Protein AF-A0A8I2G0C4-F1 (afdb_monomer_lite)

Structure (mmCIF, N/CA/C/O backbone):
data_AF-A0A8I2G0C4-F1
#
_entry.id   AF-A0A8I2G0C4-F1
#
loop_
_atom_site.group_PDB
_atom_site.id
_atom_site.type_symbol
_atom_site.label_atom_id
_atom_site.label_alt_id
_atom_site.label_comp_id
_atom_site.label_asym_id
_atom_site.label_entity_id
_atom_site.label_seq_id
_atom_site.pdbx_PDB_ins_code
_atom_site.Cartn_x
_atom_site.Cartn_y
_atom_site.Cartn_z
_atom_site.occupancy
_atom_site.B_iso_or_equiv
_atom_site.auth_seq_id
_atom_site.auth_comp_id
_atom_site.auth_asym_id
_atom_site.auth_atom_id
_atom_site.pdbx_PDB_model_num
ATOM 1 N N . MET A 1 1 ? 4.624 -2.773 -31.141 1.00 71.94 1 MET A N 1
ATOM 2 C CA . MET A 1 1 ? 5.670 -1.763 -31.415 1.00 71.94 1 MET A CA 1
ATOM 3 C C . MET A 1 1 ? 6.707 -2.455 -32.277 1.00 71.94 1 MET A C 1
ATOM 5 O O . MET A 1 1 ? 6.992 -3.603 -31.965 1.00 71.94 1 MET A O 1
ATOM 9 N N . ASP A 1 2 ? 7.177 -1.846 -33.364 1.00 86.56 2 ASP A N 1
ATOM 10 C CA . ASP A 1 2 ? 8.116 -2.506 -34.281 1.00 86.56 2 ASP A CA 1
ATOM 11 C C . ASP A 1 2 ? 9.587 -2.170 -33.968 1.00 86.56 2 ASP A C 1
ATOM 13 O O . ASP A 1 2 ? 9.905 -1.149 -33.349 1.00 86.56 2 ASP A O 1
ATOM 17 N N . ASP A 1 3 ? 10.494 -3.033 -34.421 1.00 83.69 3 ASP A N 1
ATOM 18 C CA . ASP A 1 3 ? 11.936 -2.890 -34.194 1.00 83.69 3 ASP A CA 1
ATOM 19 C C . ASP A 1 3 ? 12.545 -1.688 -34.934 1.00 83.69 3 ASP A C 1
ATOM 21 O O . ASP A 1 3 ? 13.625 -1.207 -34.587 1.00 83.69 3 ASP A O 1
ATOM 25 N N . ALA A 1 4 ? 11.897 -1.189 -35.992 1.00 85.88 4 ALA A N 1
ATOM 26 C CA . ALA A 1 4 ? 12.350 0.005 -36.707 1.00 85.88 4 ALA A CA 1
ATOM 27 C C . ALA A 1 4 ? 12.088 1.284 -35.896 1.00 85.88 4 ALA A C 1
ATOM 29 O O . ALA A 1 4 ? 12.858 2.243 -35.982 1.00 85.88 4 ALA A O 1
ATOM 30 N N . PHE A 1 5 ? 11.035 1.292 -35.086 1.00 84.56 5 PHE A N 1
ATOM 31 C CA . PHE A 1 5 ? 10.660 2.373 -34.191 1.00 84.56 5 PHE A CA 1
ATOM 32 C C . PHE A 1 5 ? 11.541 2.385 -32.937 1.00 84.56 5 PHE A C 1
ATOM 34 O O . PHE A 1 5 ? 12.051 3.442 -32.565 1.00 84.56 5 PHE A O 1
ATOM 41 N N . LEU A 1 6 ? 11.822 1.214 -32.3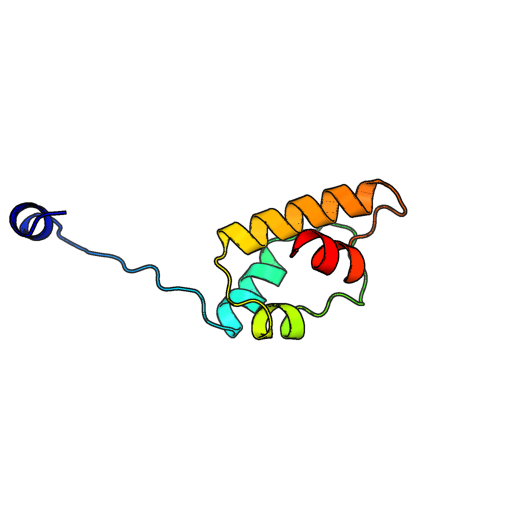49 1.00 86.69 6 LEU A N 1
ATOM 42 C CA . LEU A 1 6 ? 12.701 1.087 -31.175 1.00 86.69 6 LEU A CA 1
ATOM 43 C C . LEU A 1 6 ? 14.125 1.604 -31.434 1.00 86.69 6 LEU A C 1
ATOM 45 O O . LEU A 1 6 ? 14.708 2.248 -30.567 1.00 86.69 6 LEU A O 1
ATOM 49 N N . ARG A 1 7 ? 14.658 1.416 -32.649 1.00 87.94 7 ARG A N 1
ATOM 50 C CA . ARG A 1 7 ? 15.986 1.912 -33.064 1.00 87.94 7 ARG A CA 1
ATOM 51 C C . ARG A 1 7 ? 16.146 3.440 -33.023 1.00 87.94 7 ARG A C 1
ATOM 53 O O . ARG A 1 7 ? 17.272 3.920 -33.093 1.00 87.94 7 ARG A O 1
ATOM 60 N N . ARG A 1 8 ? 15.047 4.202 -32.942 1.00 92.94 8 ARG A N 1
ATOM 61 C CA . ARG A 1 8 ? 15.050 5.67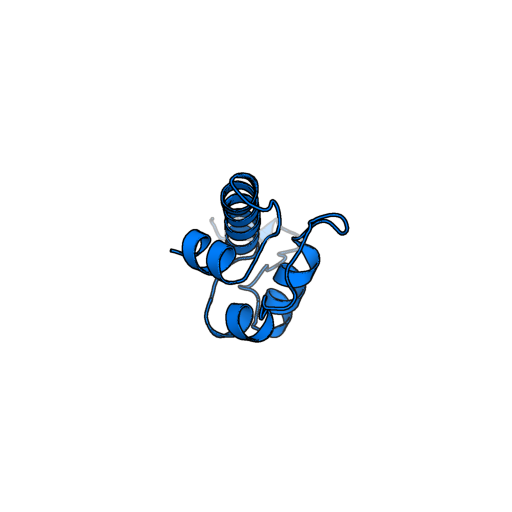7 -32.866 1.00 92.94 8 ARG A CA 1
ATOM 62 C C . ARG A 1 8 ? 14.885 6.213 -31.440 1.00 92.94 8 ARG A C 1
ATOM 64 O O . ARG A 1 8 ? 14.924 7.424 -31.244 1.00 92.94 8 ARG A O 1
ATOM 71 N N . LEU A 1 9 ? 14.691 5.343 -30.450 1.00 90.00 9 LEU A N 1
ATOM 72 C CA . LEU A 1 9 ? 14.617 5.737 -29.047 1.00 90.00 9 LEU A CA 1
ATOM 73 C C . LEU A 1 9 ? 16.022 5.743 -28.445 1.00 90.00 9 LEU A C 1
ATOM 75 O O . LEU A 1 9 ? 16.699 4.721 -28.416 1.00 90.00 9 LEU A O 1
ATOM 79 N N . HIS A 1 10 ? 16.446 6.892 -27.921 1.00 91.56 10 HIS A N 1
ATOM 80 C CA . HIS A 1 10 ? 17.739 7.014 -27.242 1.00 91.56 10 HIS A CA 1
ATOM 81 C C . HIS A 1 10 ? 17.775 6.271 -25.900 1.00 91.56 10 HIS A C 1
ATOM 83 O O . HIS A 1 10 ? 18.836 5.826 -25.473 1.00 91.56 10 HIS A O 1
ATOM 89 N N . PHE A 1 11 ? 16.619 6.134 -25.244 1.00 91.44 11 PHE A N 1
ATOM 90 C CA . PHE A 1 11 ? 16.483 5.458 -23.960 1.00 91.44 11 PHE A CA 1
ATOM 91 C C . PHE A 1 11 ? 15.149 4.725 -23.882 1.00 91.44 11 PHE A C 1
ATOM 93 O O . PHE A 1 11 ? 14.118 5.234 -24.325 1.00 91.44 11 PHE A O 1
ATOM 100 N N . ILE A 1 12 ? 15.172 3.554 -23.253 1.00 89.88 12 ILE A N 1
ATOM 101 C CA . ILE A 1 12 ? 13.984 2.809 -22.851 1.00 89.88 12 ILE A CA 1
ATOM 102 C C . ILE A 1 12 ? 14.050 2.699 -21.332 1.00 89.88 12 ILE A C 1
ATOM 104 O O . ILE A 1 12 ? 15.015 2.166 -20.789 1.00 89.88 12 ILE A O 1
ATOM 108 N N . VAL A 1 13 ? 13.049 3.248 -20.644 1.00 92.12 13 VAL A N 1
ATOM 109 C CA . VAL A 1 13 ? 12.954 3.173 -19.183 1.00 92.12 13 VAL A CA 1
ATOM 110 C C . VAL A 1 13 ? 11.903 2.139 -18.827 1.00 92.12 13 VAL A C 1
ATOM 112 O O . VAL A 1 13 ? 10.719 2.314 -19.116 1.00 92.12 13 VAL A O 1
ATOM 115 N N . GLU A 1 14 ? 12.341 1.060 -18.193 1.00 90.88 14 GLU A N 1
ATOM 116 C CA . GLU A 1 14 ? 11.449 0.005 -17.738 1.00 90.88 14 GLU A CA 1
ATOM 117 C C . GLU A 1 14 ? 10.842 0.348 -16.378 1.00 90.88 14 GLU A C 1
ATOM 119 O O . GLU A 1 14 ? 11.535 0.730 -15.433 1.00 90.88 14 GLU A O 1
ATOM 124 N N . PHE A 1 15 ? 9.530 0.156 -16.264 1.00 90.44 15 PHE A N 1
ATOM 125 C CA . PHE A 1 15 ? 8.797 0.263 -15.007 1.00 90.44 15 PHE A CA 1
ATOM 126 C C . PHE A 1 15 ? 8.256 -1.122 -14.643 1.00 90.44 15 PHE A C 1
ATOM 128 O O . PHE A 1 15 ? 7.116 -1.447 -14.986 1.00 90.44 15 PHE A O 1
ATOM 135 N N . PRO A 1 16 ? 9.069 -1.975 -13.992 1.00 93.50 16 PRO A N 1
ATOM 136 C CA . PRO A 1 16 ? 8.639 -3.315 -13.630 1.00 93.50 16 PRO A CA 1
ATOM 137 C C . PRO A 1 16 ? 7.543 -3.273 -12.562 1.00 93.50 16 PRO A C 1
ATOM 139 O O . PRO A 1 16 ? 7.352 -2.279 -11.852 1.00 93.50 16 PRO A O 1
ATOM 142 N N . PHE A 1 17 ? 6.845 -4.397 -12.397 1.00 95.06 17 PHE A N 1
ATOM 143 C CA . PHE A 1 17 ? 5.909 -4.556 -11.290 1.00 95.06 17 PHE A CA 1
ATOM 144 C C . PHE A 1 17 ? 6.617 -4.329 -9.946 1.00 95.06 17 PHE A C 1
ATOM 146 O O . PHE A 1 17 ? 7.691 -4.894 -9.716 1.00 95.06 17 PHE A O 1
ATOM 153 N N . PRO A 1 18 ? 6.020 -3.544 -9.028 1.00 97.00 18 PRO A N 1
ATOM 154 C CA . PRO A 1 18 ? 6.675 -3.214 -7.776 1.00 97.00 18 PRO A CA 1
ATOM 155 C C . PRO A 1 18 ? 6.848 -4.474 -6.933 1.00 97.00 18 PRO A C 1
ATOM 157 O O . PRO A 1 18 ? 5.908 -5.256 -6.781 1.00 97.00 18 PRO A O 1
ATOM 160 N N . ASN A 1 19 ? 8.021 -4.655 -6.335 1.00 97.00 19 ASN A N 1
ATOM 161 C CA . ASN A 1 19 ? 8.269 -5.715 -5.362 1.00 97.00 19 ASN A CA 1
ATOM 162 C C . ASN A 1 19 ? 7.553 -5.436 -4.023 1.00 97.00 19 ASN A C 1
ATOM 164 O O . ASN A 1 19 ? 6.886 -4.416 -3.848 1.00 97.00 19 ASN A O 1
ATOM 168 N N . ASN A 1 20 ? 7.667 -6.356 -3.063 1.00 97.44 20 ASN A N 1
ATOM 169 C CA . ASN A 1 20 ? 7.006 -6.226 -1.762 1.00 97.44 20 ASN A CA 1
ATOM 170 C C . ASN A 1 20 ? 7.375 -4.917 -1.030 1.00 97.44 20 ASN A C 1
ATOM 172 O O . ASN A 1 20 ? 6.483 -4.160 -0.646 1.00 97.44 20 ASN A O 1
ATOM 176 N N . THR A 1 21 ? 8.668 -4.605 -0.924 1.00 97.81 21 THR A N 1
ATOM 177 C CA . THR A 1 21 ? 9.174 -3.383 -0.281 1.00 97.81 21 THR A CA 1
ATOM 178 C C . THR A 1 21 ? 8.649 -2.121 -0.964 1.00 97.81 21 THR A C 1
ATOM 180 O O . THR A 1 21 ? 8.216 -1.177 -0.299 1.00 97.81 21 THR A O 1
ATOM 183 N N . GLN A 1 22 ? 8.633 -2.110 -2.298 1.00 98.00 22 GLN A N 1
ATOM 184 C CA . GLN A 1 22 ? 8.094 -1.008 -3.091 1.00 98.00 22 GLN A CA 1
ATOM 185 C C . GLN A 1 22 ? 6.586 -0.858 -2.880 1.00 98.00 22 GLN A C 1
ATOM 187 O O . GLN A 1 22 ? 6.131 0.251 -2.619 1.00 98.00 22 GLN A O 1
ATOM 192 N N . ARG A 1 23 ? 5.805 -1.948 -2.893 1.00 98.19 23 ARG A N 1
ATOM 193 C CA . ARG A 1 23 ? 4.361 -1.895 -2.604 1.00 98.19 23 ARG A CA 1
ATOM 194 C C . ARG A 1 23 ? 4.084 -1.363 -1.206 1.00 98.19 23 ARG A C 1
ATOM 196 O O . ARG A 1 23 ? 3.224 -0.504 -1.058 1.00 98.19 23 ARG A O 1
ATOM 203 N N . ARG A 1 24 ? 4.828 -1.808 -0.190 1.00 98.19 24 ARG A N 1
ATOM 204 C CA . ARG A 1 24 ? 4.709 -1.284 1.180 1.00 98.19 24 ARG A CA 1
ATOM 205 C C . ARG A 1 24 ? 4.963 0.222 1.232 1.00 98.19 24 ARG A C 1
ATOM 207 O O . ARG A 1 24 ? 4.235 0.946 1.908 1.00 98.19 24 ARG A O 1
ATOM 214 N N . ARG A 1 25 ? 5.984 0.700 0.513 1.00 98.00 25 ARG A N 1
ATOM 215 C CA . ARG A 1 25 ? 6.277 2.134 0.400 1.00 98.00 25 ARG A CA 1
ATOM 216 C C . ARG A 1 25 ? 5.136 2.879 -0.290 1.00 98.00 25 ARG A C 1
ATOM 218 O O . ARG A 1 25 ? 4.692 3.889 0.243 1.00 98.00 25 ARG A O 1
ATOM 225 N N . ILE A 1 26 ? 4.638 2.360 -1.411 1.00 97.94 26 ILE A N 1
ATOM 226 C CA . ILE A 1 26 ? 3.510 2.948 -2.142 1.00 97.94 26 ILE A CA 1
ATOM 227 C C . ILE A 1 26 ? 2.290 3.047 -1.224 1.00 97.94 26 ILE A C 1
ATOM 229 O O . ILE A 1 26 ? 1.747 4.136 -1.079 1.00 97.94 26 ILE A O 1
ATOM 233 N N . TRP A 1 27 ? 1.911 1.971 -0.529 1.00 97.69 27 TRP A N 1
ATOM 234 C CA . TRP A 1 27 ? 0.811 1.978 0.441 1.00 97.69 27 TRP A CA 1
ATOM 235 C C . TRP A 1 27 ? 0.932 3.113 1.463 1.00 97.69 27 TRP A C 1
ATOM 237 O O . TRP A 1 27 ? 0.011 3.913 1.602 1.00 97.69 27 TRP A O 1
ATOM 247 N N . LYS A 1 28 ? 2.092 3.238 2.120 1.00 95.69 28 LYS A N 1
ATOM 248 C CA . LYS A 1 28 ? 2.337 4.282 3.129 1.00 95.69 28 LYS A CA 1
ATOM 249 C C . LYS A 1 28 ? 2.316 5.705 2.568 1.00 95.69 28 LYS A C 1
ATOM 251 O O . LYS A 1 28 ? 2.039 6.636 3.312 1.00 95.69 28 LYS A O 1
ATOM 256 N N . GLN A 1 29 ? 2.657 5.880 1.293 1.00 96.38 29 GLN A N 1
ATOM 257 C CA . GLN A 1 29 ? 2.748 7.192 0.645 1.00 96.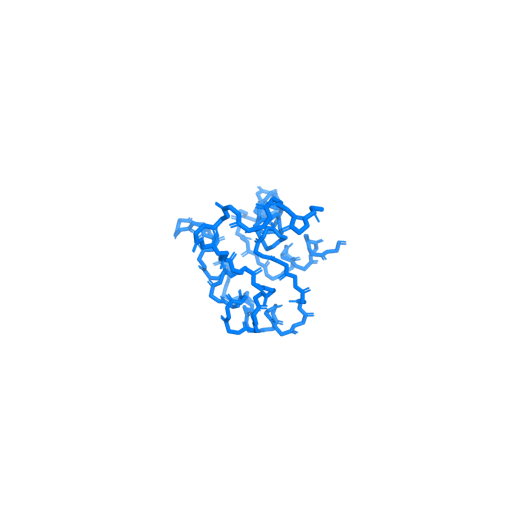38 29 GLN A CA 1
ATOM 258 C C . GLN A 1 29 ? 1.469 7.601 -0.089 1.00 96.38 29 GLN A C 1
ATOM 260 O O . GLN A 1 29 ? 1.320 8.765 -0.446 1.00 96.38 29 GLN A O 1
ATOM 265 N N . THR A 1 30 ? 0.562 6.658 -0.338 1.00 97.00 30 THR A N 1
ATOM 266 C CA . THR A 1 30 ? -0.660 6.915 -1.108 1.00 97.00 30 THR A CA 1
ATOM 267 C C . THR A 1 30 ? -1.723 7.613 -0.263 1.00 97.00 30 THR A C 1
ATOM 269 O O . THR A 1 30 ? -2.485 8.417 -0.793 1.00 97.00 30 THR A O 1
ATOM 272 N N . PHE A 1 31 ? -1.766 7.342 1.045 1.00 94.75 31 PHE A N 1
ATOM 273 C CA . PHE A 1 31 ? -2.633 8.069 1.969 1.00 94.75 31 PHE A CA 1
ATOM 274 C C . PHE A 1 31 ? -2.100 9.494 2.204 1.00 94.75 31 PHE A C 1
ATOM 276 O O . PHE A 1 31 ? -0.946 9.650 2.616 1.00 94.75 31 PHE A O 1
ATOM 283 N N . PRO A 1 32 ? -2.914 10.545 1.992 1.00 93.44 3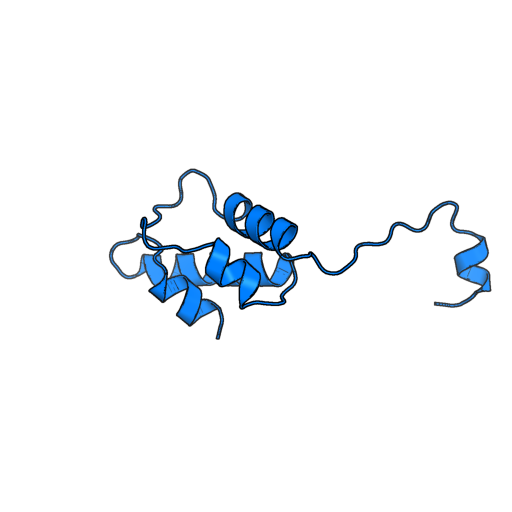2 PRO A N 1
ATOM 284 C CA . PRO A 1 32 ? -2.582 11.890 2.450 1.00 93.44 32 PRO A CA 1
ATOM 285 C C . PRO A 1 32 ? -2.269 11.921 3.954 1.00 93.44 32 PRO A C 1
ATOM 287 O O . PRO A 1 32 ? -2.900 11.225 4.745 1.00 93.44 32 PRO A O 1
ATOM 290 N N . ARG A 1 33 ? -1.341 12.790 4.383 1.00 91.56 33 ARG A N 1
ATOM 291 C CA . ARG A 1 33 ? -0.930 12.893 5.804 1.00 91.56 33 ARG A CA 1
ATOM 292 C C . ARG A 1 33 ? -2.083 13.204 6.765 1.00 91.56 33 ARG A C 1
ATOM 294 O O . ARG A 1 33 ? -1.979 12.894 7.943 1.00 91.56 33 ARG A O 1
ATOM 301 N N . GLN A 1 34 ? -3.138 13.845 6.271 1.00 92.19 34 GLN A N 1
ATOM 302 C CA . GLN A 1 34 ? -4.303 14.260 7.055 1.00 92.19 34 GLN A CA 1
ATOM 303 C C . GLN A 1 34 ? -5.398 13.188 7.104 1.00 92.19 34 GLN A C 1
ATOM 305 O O . GLN A 1 34 ? -6.396 13.381 7.791 1.00 92.19 34 GLN A O 1
ATOM 310 N N . THR A 1 35 ? -5.254 12.079 6.368 1.00 93.31 35 THR A N 1
ATOM 311 C CA . THR A 1 35 ? -6.272 11.029 6.356 1.00 93.31 35 THR A CA 1
ATOM 312 C C . THR A 1 35 ? -6.380 10.396 7.743 1.00 93.31 35 THR A C 1
ATOM 314 O O . THR A 1 35 ? -5.384 9.864 8.240 1.00 93.31 35 THR A O 1
ATOM 317 N N . PRO A 1 36 ? -7.570 10.395 8.369 1.00 94.38 36 PRO A N 1
ATOM 318 C CA . PRO A 1 36 ? -7.771 9.699 9.629 1.00 94.38 36 PRO A CA 1
ATOM 319 C C . PRO A 1 36 ? -7.611 8.194 9.403 1.00 94.38 36 PRO A C 1
ATOM 321 O O . PRO A 1 36 ? -8.422 7.564 8.723 1.00 94.38 36 PRO A O 1
ATOM 324 N N . MET A 1 37 ? -6.549 7.614 9.959 1.00 95.19 37 MET A N 1
ATOM 325 C CA . MET A 1 37 ? -6.216 6.197 9.809 1.00 95.19 37 MET A CA 1
ATOM 326 C C . MET A 1 37 ? -6.155 5.513 11.161 1.00 95.19 37 MET A C 1
ATOM 328 O O . MET A 1 37 ? -5.634 6.058 12.134 1.00 95.19 37 MET A O 1
ATOM 332 N N . SER A 1 38 ? -6.727 4.320 11.226 1.00 95.56 38 SER A N 1
ATOM 333 C CA . SER A 1 38 ? -6.666 3.440 12.382 1.00 95.56 38 SER A CA 1
ATOM 334 C C . SER A 1 38 ? -5.336 2.689 12.425 1.00 95.56 38 SER A C 1
ATOM 336 O O . SER A 1 38 ? -4.699 2.458 11.399 1.00 95.56 38 SER A O 1
ATOM 338 N N . GLU A 1 39 ? -4.896 2.359 13.638 1.00 94.75 39 GLU A N 1
ATOM 339 C CA . GLU A 1 39 ? -3.599 1.718 13.893 1.00 94.75 39 GLU A CA 1
ATOM 340 C C . GLU A 1 39 ? -3.583 0.244 13.458 1.00 94.75 39 GLU A C 1
ATOM 342 O O . GLU A 1 39 ? -2.519 -0.354 13.339 1.00 94.75 39 GLU A O 1
ATOM 347 N N . ASP A 1 40 ? -4.754 -0.328 13.163 1.00 96.56 40 ASP A N 1
ATOM 348 C CA . ASP A 1 40 ? -4.933 -1.709 12.703 1.00 96.56 40 ASP A CA 1
ATOM 349 C C . ASP A 1 40 ? -4.539 -1.934 11.231 1.00 96.56 40 ASP A C 1
ATOM 351 O O . ASP A 1 40 ? -4.549 -3.074 10.766 1.00 96.56 40 ASP A O 1
ATOM 355 N N . ILE A 1 41 ? -4.209 -0.881 10.472 1.00 97.31 41 ILE A N 1
ATOM 356 C CA . ILE A 1 41 ? -3.818 -1.023 9.064 1.00 97.31 41 ILE A CA 1
ATOM 357 C C . ILE A 1 41 ? -2.422 -1.650 8.960 1.00 97.31 41 ILE A C 1
ATOM 359 O O . ILE A 1 41 ? -1.393 -0.992 9.133 1.00 97.31 41 ILE A O 1
ATOM 363 N N . ASP A 1 42 ? -2.387 -2.921 8.565 1.00 97.81 42 ASP A N 1
ATOM 364 C CA . ASP A 1 42 ? -1.146 -3.656 8.344 1.00 97.81 42 ASP A CA 1
ATOM 365 C C . ASP A 1 42 ? -0.666 -3.558 6.882 1.00 97.81 42 ASP A C 1
ATOM 367 O O . ASP A 1 42 ? -1.001 -4.361 6.003 1.00 97.81 42 ASP A O 1
ATOM 371 N N . PHE A 1 43 ? 0.184 -2.565 6.615 1.00 97.50 43 PHE A N 1
ATOM 372 C CA . PHE A 1 43 ? 0.813 -2.378 5.303 1.00 97.50 43 PHE A CA 1
ATOM 373 C C . PHE A 1 43 ? 1.781 -3.499 4.910 1.00 97.50 43 PHE A C 1
ATOM 375 O O . PHE A 1 43 ? 1.997 -3.732 3.716 1.00 97.50 43 PHE A O 1
ATOM 382 N N . GLU A 1 44 ? 2.389 -4.180 5.883 1.00 97.69 44 GLU A N 1
ATOM 383 C CA . GLU A 1 44 ? 3.270 -5.312 5.609 1.00 97.69 44 GLU A CA 1
ATOM 384 C C . GLU A 1 44 ? 2.441 -6.471 5.057 1.00 97.69 44 GLU A C 1
ATOM 386 O O . GLU A 1 44 ? 2.727 -6.976 3.967 1.00 97.69 44 GLU A O 1
ATOM 391 N N . PHE A 1 45 ? 1.348 -6.811 5.737 1.00 97.81 45 PHE A N 1
ATOM 392 C CA . PHE A 1 45 ? 0.397 -7.814 5.277 1.00 97.81 45 PHE A CA 1
ATOM 393 C C . PHE A 1 45 ? -0.145 -7.485 3.881 1.00 97.81 45 PHE A C 1
ATOM 395 O O . PHE A 1 45 ? -0.058 -8.326 2.980 1.00 97.81 45 PHE A O 1
ATOM 402 N N . LEU A 1 46 ? -0.635 -6.257 3.666 1.00 97.81 46 LEU A N 1
ATOM 403 C CA . LEU A 1 46 ? -1.176 -5.823 2.372 1.00 97.81 46 LEU A CA 1
ATOM 404 C C . LEU A 1 46 ? -0.137 -5.959 1.253 1.00 97.81 46 LEU A C 1
ATOM 406 O O . LEU A 1 46 ? -0.428 -6.508 0.191 1.00 97.81 46 LEU A O 1
ATOM 410 N N . SER A 1 47 ? 1.098 -5.512 1.492 1.00 97.62 47 SER A N 1
ATOM 411 C CA . SER A 1 47 ? 2.167 -5.584 0.492 1.00 97.62 47 SER A CA 1
ATOM 412 C C . SER A 1 47 ? 2.602 -7.018 0.159 1.00 97.62 47 SER A C 1
ATOM 414 O O . SER A 1 47 ? 3.067 -7.274 -0.961 1.00 97.62 47 SER A O 1
ATOM 416 N N . ARG A 1 48 ? 2.488 -7.960 1.105 1.00 97.31 48 ARG A N 1
ATOM 417 C CA . ARG A 1 48 ? 2.829 -9.379 0.904 1.00 97.31 48 ARG A CA 1
ATOM 418 C C . ARG A 1 48 ? 1.718 -10.126 0.184 1.00 97.31 48 ARG A C 1
ATOM 420 O O . ARG A 1 48 ? 1.997 -10.882 -0.743 1.00 97.31 48 ARG A O 1
ATOM 427 N N . ARG A 1 49 ? 0.471 -9.905 0.602 1.00 97.06 49 ARG A N 1
ATOM 428 C CA . ARG A 1 49 ? -0.703 -10.621 0.090 1.00 97.06 49 ARG A CA 1
ATOM 429 C C . ARG A 1 49 ? -1.152 -10.124 -1.279 1.00 97.06 49 ARG A C 1
ATOM 431 O O . ARG A 1 49 ? -1.526 -10.943 -2.111 1.00 97.06 49 ARG A O 1
ATOM 438 N N . LEU A 1 50 ? -1.081 -8.818 -1.532 1.00 96.19 50 LEU A N 1
ATOM 439 C CA . LEU A 1 50 ? -1.562 -8.223 -2.778 1.00 96.19 50 LEU A CA 1
ATOM 440 C C . LEU A 1 50 ? -0.396 -7.973 -3.742 1.00 96.19 50 LEU A C 1
ATOM 442 O O . LEU A 1 50 ? 0.431 -7.081 -3.535 1.00 96.19 50 LEU A O 1
ATOM 446 N N . LYS A 1 51 ? -0.332 -8.758 -4.824 1.00 95.69 51 LYS A N 1
ATOM 447 C CA . LYS A 1 51 ? 0.609 -8.569 -5.942 1.00 95.69 51 LYS A CA 1
ATOM 448 C C . LYS A 1 51 ? -0.007 -7.640 -6.993 1.00 95.69 51 LYS A C 1
ATOM 450 O O . LYS A 1 51 ? -0.435 -8.088 -8.048 1.00 95.69 51 LYS A O 1
ATOM 455 N N . ILE A 1 52 ? -0.085 -6.353 -6.669 1.00 96.75 52 ILE A N 1
ATOM 456 C CA . ILE A 1 52 ? -0.813 -5.350 -7.460 1.00 96.75 52 ILE A CA 1
ATOM 457 C C . ILE A 1 52 ? 0.064 -4.152 -7.842 1.00 96.75 52 ILE A C 1
ATOM 459 O O . ILE A 1 52 ? 1.105 -3.908 -7.224 1.00 96.75 52 ILE A O 1
ATOM 463 N N . THR A 1 53 ? -0.355 -3.403 -8.867 1.00 97.25 53 THR A N 1
ATOM 464 C CA . THR A 1 53 ? 0.344 -2.187 -9.316 1.00 97.25 53 THR A CA 1
ATOM 465 C C . THR A 1 53 ? 0.123 -1.019 -8.353 1.00 97.25 53 THR A C 1
ATOM 467 O O . THR A 1 53 ? -0.816 -1.017 -7.554 1.00 97.25 53 THR A O 1
ATOM 470 N N . GLY A 1 54 ? 0.941 0.032 -8.473 1.00 96.12 54 GLY A N 1
ATOM 471 C CA . GLY A 1 54 ? 0.711 1.280 -7.738 1.00 96.12 54 GLY A CA 1
ATOM 472 C C . GLY A 1 54 ? -0.633 1.942 -8.070 1.00 96.12 54 GLY A C 1
ATOM 473 O O . GLY A 1 54 ? -1.277 2.492 -7.180 1.00 96.12 54 GLY A O 1
ATOM 474 N N . GLY A 1 55 ? -1.104 1.821 -9.317 1.00 97.06 55 GLY A N 1
ATOM 475 C CA . GLY A 1 55 ? -2.427 2.307 -9.723 1.00 97.06 55 GLY A CA 1
ATOM 476 C C . GLY A 1 55 ? -3.566 1.584 -9.001 1.00 97.06 55 GLY A C 1
ATOM 477 O O . GLY A 1 55 ? -4.490 2.226 -8.508 1.00 97.06 55 GLY A O 1
ATOM 478 N N . ASN A 1 56 ? -3.467 0.258 -8.847 1.00 97.88 56 ASN A N 1
ATOM 479 C CA . ASN A 1 56 ? -4.448 -0.506 -8.072 1.00 97.88 56 ASN A CA 1
ATOM 480 C C . ASN A 1 56 ? -4.435 -0.102 -6.591 1.00 97.88 56 ASN A C 1
ATOM 482 O O . ASN A 1 56 ? -5.502 0.091 -6.018 1.00 97.88 56 ASN A O 1
ATOM 486 N N . ILE A 1 57 ? -3.251 0.077 -5.988 1.00 98.12 57 ILE A N 1
ATOM 487 C CA . ILE A 1 57 ? -3.130 0.547 -4.597 1.00 98.12 57 ILE A CA 1
ATOM 488 C C . ILE A 1 57 ? -3.851 1.890 -4.427 1.00 98.12 57 ILE A C 1
ATOM 490 O O . ILE A 1 57 ? -4.658 2.034 -3.512 1.00 98.12 57 ILE A O 1
ATOM 494 N N . LYS A 1 58 ? -3.627 2.845 -5.339 1.00 97.81 58 LYS A N 1
ATOM 495 C CA . LYS A 1 58 ? -4.303 4.151 -5.326 1.00 97.81 58 LYS A CA 1
ATOM 496 C C . LYS A 1 58 ? -5.826 4.028 -5.354 1.00 97.81 58 LYS A C 1
ATOM 498 O O . LYS A 1 58 ? -6.497 4.691 -4.564 1.00 97.81 58 LYS A O 1
ATOM 503 N N . ASN A 1 59 ? -6.361 3.169 -6.216 1.00 98.31 59 ASN A N 1
ATOM 504 C CA . ASN A 1 59 ? -7.805 2.956 -6.309 1.00 98.31 59 ASN A CA 1
ATOM 505 C C . ASN A 1 59 ? -8.375 2.336 -5.026 1.00 98.31 59 ASN A C 1
ATOM 507 O O . ASN A 1 59 ? -9.403 2.796 -4.536 1.00 98.31 59 ASN A O 1
ATOM 511 N N . ILE A 1 60 ? -7.685 1.352 -4.438 1.00 98.31 60 ILE A N 1
ATOM 512 C CA . ILE A 1 60 ? -8.111 0.741 -3.171 1.00 98.31 60 ILE A CA 1
ATOM 513 C C . ILE A 1 60 ? -8.104 1.777 -2.044 1.00 98.31 60 ILE A C 1
ATOM 515 O O . ILE A 1 60 ? -9.061 1.847 -1.282 1.00 98.31 60 ILE A O 1
ATOM 519 N N . VAL A 1 61 ? -7.056 2.602 -1.945 1.00 97.56 61 VAL A N 1
ATOM 520 C CA . VAL A 1 61 ? -6.970 3.677 -0.942 1.00 97.56 61 VAL A CA 1
ATOM 521 C C . VAL A 1 61 ? -8.147 4.643 -1.062 1.00 97.56 61 VAL A C 1
ATOM 523 O O . VAL A 1 61 ? -8.787 4.953 -0.058 1.00 97.56 61 VAL A O 1
ATOM 526 N N . LEU A 1 62 ? -8.459 5.086 -2.282 1.00 96.94 62 LEU A N 1
ATOM 527 C CA . LEU A 1 62 ? -9.572 5.998 -2.535 1.00 96.94 62 LEU A CA 1
ATOM 528 C C . LEU A 1 62 ? -10.921 5.367 -2.156 1.00 96.94 62 LEU A C 1
ATOM 530 O O . LEU A 1 62 ? -11.707 5.974 -1.432 1.00 96.94 62 LEU A O 1
ATOM 534 N N . ASN A 1 63 ? -11.164 4.126 -2.577 1.00 96.94 63 ASN A N 1
ATOM 535 C CA . ASN A 1 63 ? -12.393 3.401 -2.253 1.00 96.94 63 ASN A CA 1
ATOM 536 C C . ASN A 1 63 ? -12.522 3.137 -0.746 1.00 96.94 63 ASN A C 1
ATOM 538 O O . ASN A 1 63 ? -13.597 3.307 -0.178 1.00 96.94 63 ASN A O 1
ATOM 542 N N . ALA A 1 64 ? -11.428 2.782 -0.070 1.00 96.62 64 ALA A N 1
ATOM 543 C CA . ALA A 1 64 ? -11.408 2.597 1.377 1.00 96.62 64 ALA A CA 1
ATOM 544 C C . ALA A 1 64 ? -11.730 3.901 2.124 1.00 96.62 64 ALA A C 1
ATOM 546 O O . ALA A 1 64 ? -12.433 3.866 3.133 1.00 96.62 64 ALA A O 1
ATOM 547 N N . ALA A 1 65 ? -11.259 5.047 1.620 1.00 95.69 65 ALA A N 1
ATOM 548 C CA . ALA A 1 65 ? -11.612 6.356 2.161 1.00 95.69 65 ALA A CA 1
ATOM 549 C C . ALA A 1 65 ? -13.110 6.661 1.995 1.00 95.69 65 ALA A C 1
ATOM 551 O O . ALA A 1 65 ? -13.743 7.101 2.952 1.00 95.69 65 ALA A O 1
ATOM 552 N N . PHE A 1 66 ? -13.697 6.358 0.831 1.00 95.12 66 PHE A N 1
ATOM 553 C CA . PHE A 1 66 ? -15.142 6.497 0.623 1.00 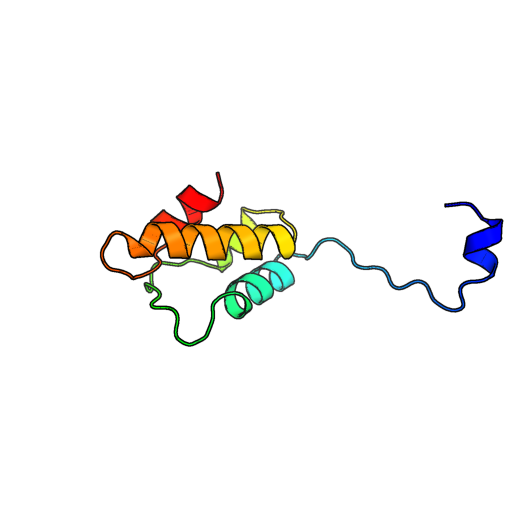95.12 66 PHE A CA 1
ATOM 554 C C . PHE A 1 66 ? -15.962 5.596 1.551 1.00 95.12 66 PHE A C 1
ATOM 556 O O . PHE A 1 66 ? -16.938 6.055 2.137 1.00 95.12 66 PHE A O 1
ATOM 563 N N . LEU A 1 67 ? -15.549 4.340 1.742 1.00 95.12 67 LEU A N 1
ATOM 564 C CA . LEU A 1 67 ? -16.214 3.428 2.676 1.00 95.12 67 LEU A CA 1
ATOM 565 C C . LEU A 1 67 ? -16.153 3.948 4.119 1.00 95.12 67 LEU A C 1
ATOM 567 O O . LEU A 1 67 ? -17.147 3.893 4.839 1.00 95.12 67 LEU A O 1
ATOM 571 N N . ALA A 1 68 ? -15.001 4.482 4.531 1.00 95.38 68 ALA A N 1
ATOM 572 C CA . ALA A 1 68 ? -14.807 5.017 5.874 1.00 95.38 68 ALA A CA 1
ATOM 573 C C . ALA A 1 68 ? -15.602 6.306 6.134 1.00 95.38 68 ALA A C 1
ATOM 575 O O . ALA A 1 68 ? -15.979 6.566 7.279 1.00 95.38 68 ALA A O 1
ATOM 576 N N . ALA A 1 69 ? -15.873 7.098 5.091 1.00 92.06 69 ALA A N 1
ATOM 577 C CA . ALA A 1 69 ? -16.607 8.356 5.197 1.00 92.06 69 ALA A CA 1
ATOM 578 C C . ALA A 1 69 ? -18.035 8.178 5.745 1.00 92.06 69 ALA A C 1
ATOM 580 O O . ALA A 1 69 ? -18.574 9.110 6.333 1.00 92.06 69 ALA A O 1
ATOM 581 N N . ALA A 1 70 ? -18.631 6.987 5.605 1.00 83.62 70 ALA A N 1
ATOM 582 C CA . ALA A 1 70 ? -19.987 6.716 6.076 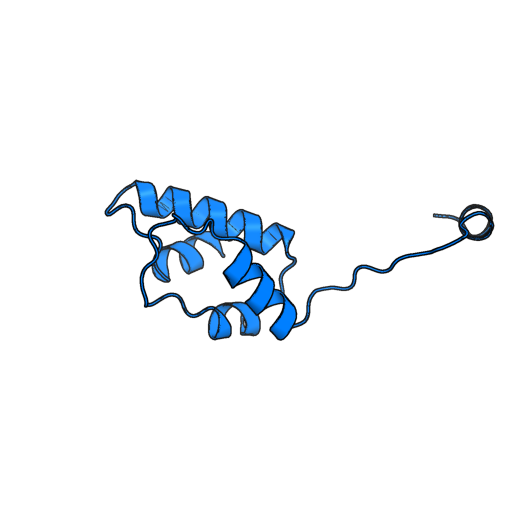1.00 83.62 70 ALA A CA 1
ATOM 583 C C . ALA A 1 70 ? -20.109 6.583 7.612 1.00 83.62 70 ALA A C 1
ATOM 585 O O . ALA A 1 70 ? -21.185 6.854 8.140 1.00 83.62 70 ALA A O 1
ATOM 586 N N . ASN A 1 71 ? -19.058 6.141 8.326 1.00 73.12 71 ASN A N 1
ATOM 587 C CA . ASN A 1 71 ? -18.965 6.079 9.803 1.00 73.12 71 ASN A CA 1
ATOM 588 C C . ASN A 1 71 ? -17.693 5.310 10.229 1.00 73.12 71 ASN A C 1
ATOM 590 O O . ASN A 1 71 ? -17.495 4.210 9.709 1.00 73.12 71 ASN A O 1
ATOM 594 N N . PRO A 1 72 ? -16.859 5.736 11.206 1.00 73.88 72 PRO A N 1
ATOM 595 C CA . PRO A 1 72 ? -16.731 7.023 11.903 1.00 73.88 72 PRO A CA 1
ATOM 596 C C . PRO A 1 72 ? -15.726 7.983 11.213 1.00 73.88 72 PRO A C 1
ATOM 598 O O . PRO A 1 72 ? -15.025 8.741 11.879 1.00 73.88 72 PRO A O 1
ATOM 601 N N . GLY A 1 73 ? -15.565 7.908 9.885 1.00 84.44 73 GLY A N 1
ATOM 602 C CA . GLY A 1 73 ? -14.637 8.767 9.128 1.00 84.44 73 GLY A CA 1
ATOM 603 C C . GLY A 1 73 ? -13.164 8.341 9.189 1.00 84.44 73 GLY A C 1
ATOM 604 O O . GLY A 1 73 ? -12.303 9.020 8.632 1.00 84.44 73 GLY A O 1
ATOM 605 N N . LYS A 1 74 ? -12.859 7.216 9.851 1.00 95.00 74 LYS A N 1
ATOM 606 C CA . LYS A 1 74 ? -11.501 6.683 10.020 1.00 95.00 74 LYS A CA 1
ATOM 607 C C . LYS A 1 74 ? -11.290 5.453 9.142 1.00 95.00 74 LYS A C 1
ATOM 609 O O . LYS A 1 74 ? -11.995 4.452 9.285 1.00 95.00 74 LYS A O 1
ATOM 614 N N . VAL A 1 75 ? -10.307 5.505 8.244 1.00 96.81 75 VAL A N 1
ATOM 615 C CA . VAL A 1 75 ? -9.915 4.347 7.431 1.00 96.81 75 VAL A CA 1
ATOM 616 C C . VAL A 1 75 ? -9.329 3.284 8.354 1.00 96.81 75 VAL A C 1
ATOM 618 O O . VAL A 1 75 ? -8.510 3.587 9.215 1.00 96.81 75 VAL A O 1
ATOM 621 N N . SER A 1 76 ? -9.754 2.037 8.182 1.00 96.81 76 SER A N 1
ATOM 622 C CA . SER A 1 76 ? -9.319 0.889 8.981 1.00 96.81 76 SER A CA 1
ATOM 623 C C . SER A 1 76 ? -9.028 -0.283 8.062 1.00 96.81 76 SER A C 1
ATOM 625 O O . SER A 1 76 ? -9.367 -0.246 6.871 1.00 96.81 76 SER A O 1
ATOM 627 N N . MET A 1 77 ? -8.433 -1.343 8.603 1.00 97.12 77 MET A N 1
ATOM 628 C CA . MET A 1 77 ? -8.069 -2.510 7.806 1.00 97.12 77 MET A CA 1
ATOM 629 C C . MET A 1 77 ? -9.291 -3.147 7.133 1.00 97.12 77 MET A C 1
ATOM 631 O O . MET A 1 77 ? -9.222 -3.563 5.976 1.00 97.12 77 MET A O 1
ATOM 635 N N . LYS A 1 78 ? -10.451 -3.131 7.803 1.00 96.06 78 LYS A N 1
ATOM 636 C CA . LYS A 1 78 ? -11.732 -3.582 7.236 1.00 96.06 78 LYS A CA 1
ATOM 637 C C . LYS A 1 78 ? -12.065 -2.862 5.926 1.00 96.06 78 LYS A C 1
ATOM 639 O O . LYS A 1 78 ? -12.410 -3.520 4.948 1.00 96.06 78 LYS A O 1
ATOM 644 N N . HIS A 1 79 ? -11.953 -1.534 5.896 1.00 97.00 79 HIS A N 1
ATOM 645 C CA . HIS A 1 79 ? -12.250 -0.739 4.702 1.00 97.00 79 HIS A CA 1
ATOM 646 C C . HIS A 1 79 ? -11.296 -1.078 3.553 1.00 97.00 79 HIS A C 1
ATOM 648 O O . HIS A 1 79 ? -11.743 -1.264 2.424 1.00 97.00 79 HIS A O 1
ATOM 654 N N . VAL A 1 80 ? -10.001 -1.230 3.850 1.00 97.38 80 VAL A N 1
ATOM 655 C CA . VAL A 1 80 ? -8.985 -1.580 2.846 1.00 97.38 80 VAL A CA 1
ATOM 656 C C . VAL A 1 80 ? -9.233 -2.970 2.262 1.00 97.38 80 VAL A C 1
ATOM 658 O O . VAL A 1 80 ? -9.156 -3.142 1.051 1.00 97.38 80 VAL A O 1
ATOM 661 N N . ILE A 1 81 ? -9.579 -3.954 3.096 1.00 97.06 81 ILE A N 1
ATOM 662 C CA . ILE A 1 81 ? -9.885 -5.314 2.636 1.00 97.06 81 ILE A CA 1
ATOM 663 C C . ILE A 1 81 ? -11.156 -5.356 1.787 1.00 97.06 81 ILE A C 1
ATOM 665 O O . ILE A 1 81 ? -11.172 -6.047 0.773 1.00 97.06 81 ILE A O 1
ATOM 669 N N . ILE A 1 82 ? -12.210 -4.628 2.168 1.00 96.50 82 ILE A N 1
ATOM 670 C CA . ILE A 1 82 ? -13.439 -4.552 1.363 1.00 96.50 82 ILE A CA 1
ATOM 671 C C . ILE A 1 82 ? -13.146 -3.898 0.009 1.00 96.50 82 ILE A C 1
ATOM 673 O O . ILE A 1 82 ? -13.586 -4.412 -1.010 1.00 96.50 82 ILE A O 1
ATOM 677 N N . ALA A 1 83 ? -12.366 -2.816 -0.007 1.00 96.75 83 ALA A N 1
ATOM 678 C CA . ALA A 1 83 ? -11.995 -2.107 -1.229 1.00 96.75 83 ALA A CA 1
ATOM 679 C C . ALA A 1 83 ? -11.007 -2.871 -2.134 1.00 96.75 83 ALA A C 1
ATOM 681 O O . ALA A 1 83 ? -10.819 -2.476 -3.282 1.00 96.75 83 ALA A O 1
ATOM 682 N N . ALA A 1 84 ? -10.346 -3.913 -1.617 1.00 94.50 84 ALA A N 1
ATOM 683 C CA . ALA A 1 84 ? -9.401 -4.757 -2.350 1.00 94.50 84 ALA A CA 1
ATOM 684 C C . ALA A 1 84 ? -10.041 -6.000 -2.993 1.00 94.50 84 ALA A C 1
ATOM 686 O O . ALA A 1 84 ? -9.328 -6.757 -3.656 1.00 94.50 84 ALA A O 1
ATOM 687 N N . LYS A 1 85 ? -11.338 -6.231 -2.757 1.00 83.38 85 LYS A N 1
ATOM 688 C CA . LYS A 1 85 ? -12.143 -7.228 -3.475 1.00 83.38 85 LYS A CA 1
ATOM 689 C C . LYS A 1 85 ? -12.600 -6.664 -4.812 1.00 83.38 85 LYS A C 1
ATOM 691 O O . LYS A 1 85 ? -12.622 -7.462 -5.770 1.00 83.38 85 LYS A O 1
#

pLDDT: mean 93.9, std 5.59, range [71.94, 98.31]

Secondary structure (DSSP, 8-state):
--HHHHTT-S-----PPP-HHHHHHHHHHHS-TTS-B-TT--HHHHHHH----HHHHHHHHHHHHHHHHTTTS-B-HHHHHHHT-

Radius of gyration: 16.9 Å; chains: 1; bounding box: 38×25×51 Å

Foldseek 3Di:
DDPVVVVPDPDDDDDDQDALVRQLVLLVPLDDPPQAEDPQDDSSVCSVVDSDHSVLSNQLNVQQQVVPVVPDSYRYNVSSVVSND

Sequence (85 aa):
MDDAFLRRLHFIVEFPFPNNTQRRRIWKQTFPRQTPMSEDIDFEFLSRRLKITGGNIKNIVLNAAFLAAANPGKVSMKHVIIAAK